Protein AF-A0A535CRV7-F1 (afdb_monomer_lite)

Secondary structure (DSSP, 8-state):
-PPEEE--HHHHHHHHHTT-TTHHHHH-SEEE--HHHHHHHHTS-TT-HHHHHHHTT-SB-S-----

Structure (mmCIF, N/CA/C/O backbone):
data_AF-A0A535CRV7-F1
#
_entry.id   AF-A0A535CRV7-F1
#
loop_
_atom_site.group_PDB
_atom_site.id
_atom_site.type_symbol
_atom_site.label_atom_id
_atom_site.label_alt_id
_atom_site.label_comp_id
_atom_site.label_asym_id
_atom_site.label_entity_id
_atom_site.label_seq_id
_atom_site.pdbx_PDB_ins_code
_atom_site.Cartn_x
_atom_site.Cartn_y
_atom_site.Cartn_z
_atom_site.occupancy
_atom_site.B_iso_or_equiv
_atom_site.auth_seq_id
_atom_site.auth_comp_id
_atom_site.auth_asym_id
_atom_site.auth_atom_id
_atom_site.pdbx_PDB_model_num
ATOM 1 N N . MET A 1 1 ? -14.324 12.073 16.082 1.00 52.97 1 MET A N 1
ATOM 2 C CA . MET A 1 1 ? -14.369 12.320 14.626 1.00 52.97 1 MET A CA 1
ATOM 3 C C . MET A 1 1 ? -13.267 11.476 14.025 1.00 52.97 1 MET A C 1
ATOM 5 O O . MET A 1 1 ? -12.142 11.638 14.467 1.00 52.97 1 MET A O 1
ATOM 9 N N . ALA A 1 2 ? -13.575 10.526 13.145 1.00 66.00 2 ALA A N 1
ATOM 10 C CA . ALA A 1 2 ? -12.534 9.731 12.501 1.00 66.00 2 ALA A CA 1
ATOM 11 C C . ALA A 1 2 ? -12.135 10.439 11.196 1.00 66.00 2 ALA A C 1
ATOM 13 O O . ALA A 1 2 ? -12.977 10.673 10.326 1.00 66.00 2 ALA A O 1
ATOM 14 N N . GLU A 1 3 ? -10.882 10.881 11.134 1.00 88.31 3 GLU A N 1
ATOM 15 C CA . GLU A 1 3 ? -10.365 11.779 10.099 1.00 88.31 3 GLU A CA 1
ATOM 16 C C . GLU A 1 3 ? -10.068 11.032 8.794 1.00 88.31 3 GLU A C 1
ATOM 18 O O . GLU A 1 3 ? -9.859 9.818 8.789 1.00 88.31 3 GLU A O 1
ATOM 23 N N . THR A 1 4 ? -10.052 11.767 7.682 1.00 90.75 4 THR A N 1
ATOM 24 C CA . THR A 1 4 ? -9.526 11.273 6.406 1.00 90.75 4 THR A CA 1
ATOM 25 C C . THR A 1 4 ? -8.032 11.544 6.367 1.00 90.75 4 THR A C 1
ATOM 27 O O . THR A 1 4 ? -7.611 12.694 6.493 1.00 90.75 4 THR A O 1
ATOM 30 N N . TRP A 1 5 ? -7.227 10.506 6.172 1.00 93.19 5 TRP A N 1
ATOM 31 C CA . TRP A 1 5 ? -5.778 10.639 6.101 1.00 93.19 5 TRP A CA 1
ATOM 32 C C . TRP A 1 5 ? -5.316 10.776 4.655 1.00 93.19 5 TRP A C 1
ATOM 34 O O . TRP A 1 5 ? -5.598 9.924 3.813 1.00 93.19 5 TRP A O 1
ATOM 44 N N . VAL A 1 6 ? -4.565 11.841 4.382 1.00 92.62 6 VAL A N 1
ATOM 45 C CA . VAL A 1 6 ? -3.727 11.944 3.185 1.00 92.62 6 VAL A CA 1
ATOM 46 C C . VAL A 1 6 ? -2.347 11.430 3.570 1.00 92.62 6 VAL A C 1
ATOM 48 O O . VAL A 1 6 ? -1.702 11.973 4.466 1.00 92.62 6 VAL A O 1
ATOM 51 N N . VAL A 1 7 ? -1.919 10.349 2.934 1.00 92.19 7 VAL A N 1
ATOM 52 C CA . VAL A 1 7 ? -0.743 9.577 3.356 1.00 92.19 7 VAL A CA 1
ATOM 53 C C . VAL A 1 7 ? 0.453 9.825 2.442 1.00 92.19 7 VAL A C 1
ATOM 55 O O . VAL A 1 7 ? 0.293 10.112 1.259 1.00 92.19 7 VAL A O 1
ATOM 58 N N . ASN A 1 8 ? 1.656 9.700 3.000 1.00 95.62 8 ASN A N 1
ATOM 59 C CA . ASN A 1 8 ? 2.920 9.717 2.260 1.00 95.62 8 ASN A CA 1
ATOM 60 C C . ASN A 1 8 ? 3.410 8.272 2.027 1.00 95.62 8 ASN A C 1
ATOM 62 O O . ASN A 1 8 ? 3.001 7.362 2.750 1.00 95.62 8 ASN A O 1
ATOM 66 N N . ALA A 1 9 ? 4.296 8.048 1.057 1.00 95.62 9 ALA A N 1
ATOM 67 C CA . ALA A 1 9 ? 4.822 6.726 0.727 1.00 95.62 9 ALA A CA 1
ATOM 68 C C . ALA A 1 9 ? 5.675 6.156 1.862 1.00 95.62 9 ALA A C 1
ATOM 70 O O . ALA A 1 9 ? 5.443 5.033 2.307 1.00 95.62 9 ALA A O 1
ATOM 71 N N . SER A 1 10 ? 6.632 6.933 2.380 1.00 96.31 10 SER A N 1
ATOM 72 C CA . SER A 1 10 ? 7.622 6.399 3.323 1.00 96.31 10 SER A CA 1
ATOM 73 C C . SER A 1 10 ? 7.018 5.819 4.613 1.00 96.31 10 SER A C 1
ATOM 75 O O . SER A 1 10 ? 7.411 4.707 4.978 1.00 96.31 10 SER A O 1
ATOM 77 N N . PRO A 1 11 ? 6.014 6.435 5.278 1.00 94.31 11 PRO A N 1
ATOM 78 C CA . PRO A 1 11 ? 5.382 5.816 6.441 1.00 94.31 11 PRO A CA 1
ATOM 79 C C . PRO A 1 11 ? 4.581 4.560 6.075 1.00 94.31 11 PRO A C 1
ATOM 81 O O . PRO A 1 11 ? 4.554 3.609 6.855 1.00 94.31 11 PRO A O 1
ATOM 84 N N . LEU A 1 12 ? 3.967 4.514 4.886 1.00 94.56 12 LEU A N 1
ATOM 85 C CA . LEU A 1 12 ? 3.245 3.327 4.423 1.00 94.56 12 LEU A CA 1
ATOM 86 C C . LEU A 1 12 ? 4.174 2.160 4.128 1.00 94.56 12 LEU A C 1
ATOM 88 O O . LEU A 1 12 ? 3.867 1.042 4.531 1.00 94.56 12 LEU A O 1
ATOM 92 N N . ILE A 1 13 ? 5.319 2.412 3.496 1.00 96.62 13 ILE A N 1
ATOM 93 C CA . ILE A 1 13 ? 6.342 1.389 3.248 1.00 96.62 13 ILE A CA 1
ATOM 94 C C . ILE A 1 13 ? 6.788 0.768 4.574 1.00 96.62 13 ILE A C 1
ATOM 96 O O . ILE A 1 13 ? 6.851 -0.457 4.698 1.00 96.62 13 IL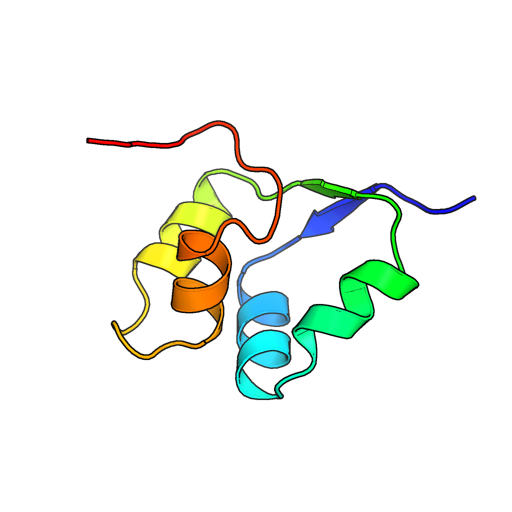E A O 1
ATOM 100 N N . VAL A 1 14 ? 7.045 1.597 5.590 1.00 97.50 14 VAL A N 1
ATOM 101 C CA . VAL A 1 14 ? 7.438 1.124 6.926 1.00 97.50 14 VAL A CA 1
ATOM 102 C C . VAL A 1 14 ? 6.326 0.296 7.574 1.00 97.50 14 VAL A C 1
ATOM 104 O O . VAL A 1 14 ? 6.587 -0.814 8.040 1.00 97.50 14 VAL A O 1
ATOM 107 N N . LEU A 1 15 ? 5.084 0.787 7.577 1.00 96.12 15 LEU A N 1
ATOM 108 C CA . LEU A 1 15 ? 3.949 0.062 8.159 1.00 96.12 15 LEU A CA 1
ATOM 109 C C . LEU A 1 15 ? 3.670 -1.256 7.433 1.00 96.12 15 LEU A C 1
ATOM 111 O O . LEU A 1 15 ? 3.380 -2.257 8.085 1.00 96.12 15 LEU A O 1
ATOM 115 N N . ALA A 1 16 ? 3.784 -1.281 6.107 1.00 96.44 16 ALA A N 1
ATOM 116 C CA . ALA A 1 16 ? 3.575 -2.478 5.307 1.00 96.44 16 ALA A CA 1
ATOM 117 C C . ALA A 1 16 ? 4.621 -3.546 5.619 1.00 96.44 16 ALA A C 1
ATOM 119 O O . ALA A 1 16 ? 4.271 -4.687 5.917 1.00 96.44 16 ALA A O 1
ATOM 120 N N . LYS A 1 17 ? 5.900 -3.154 5.645 1.00 97.12 17 LYS A N 1
ATOM 121 C CA . LYS A 1 17 ? 7.017 -4.042 5.997 1.00 97.12 17 LYS A CA 1
ATOM 122 C C . LYS A 1 17 ? 6.933 -4.552 7.430 1.00 97.12 17 LYS A C 1
ATOM 124 O O . LYS A 1 17 ? 7.311 -5.686 7.696 1.00 97.12 17 LYS A O 1
ATOM 129 N N . ALA A 1 18 ? 6.389 -3.749 8.340 1.00 97.75 18 ALA A N 1
ATOM 130 C CA . ALA A 1 18 ? 6.126 -4.159 9.715 1.00 97.75 18 ALA A CA 1
ATOM 131 C C . ALA A 1 18 ? 4.862 -5.034 9.876 1.00 97.75 18 ALA A C 1
ATOM 133 O O . ALA A 1 18 ? 4.574 -5.467 10.993 1.00 97.75 18 ALA A O 1
ATOM 134 N N . GLY A 1 19 ? 4.075 -5.265 8.816 1.00 96.31 19 GLY A N 1
ATOM 135 C CA . GLY A 1 19 ? 2.791 -5.975 8.899 1.00 96.31 19 GLY A CA 1
ATOM 136 C C . GLY A 1 19 ? 1.709 -5.201 9.665 1.00 96.31 19 GLY A C 1
ATOM 137 O O . GLY A 1 19 ? 0.800 -5.792 10.242 1.00 96.31 19 GLY A O 1
ATOM 138 N N . ARG A 1 20 ? 1.820 -3.869 9.718 1.00 96.12 20 ARG A N 1
ATOM 139 C CA . ARG A 1 20 ? 0.985 -2.961 10.524 1.00 96.12 20 ARG A CA 1
ATOM 140 C C . ARG A 1 20 ? 0.089 -2.033 9.705 1.00 96.12 20 ARG A C 1
ATOM 142 O O . ARG A 1 20 ? -0.561 -1.172 10.288 1.00 96.12 20 ARG A O 1
ATOM 149 N N . LEU A 1 21 ? -0.010 -2.223 8.386 1.00 93.12 21 LEU A N 1
ATOM 150 C CA . LEU A 1 21 ? -0.947 -1.477 7.528 1.00 93.12 21 LEU A CA 1
ATOM 151 C C . LEU A 1 21 ? -2.389 -1.497 8.063 1.00 93.12 21 LEU A C 1
ATOM 153 O O . LEU A 1 21 ? -3.081 -0.488 7.968 1.00 93.12 21 LEU A O 1
ATOM 157 N N . GLY A 1 22 ? -2.819 -2.602 8.685 1.00 90.62 22 GLY A N 1
ATOM 158 C CA . GLY A 1 22 ? -4.158 -2.745 9.269 1.00 90.62 22 GLY A CA 1
ATOM 159 C C . GLY A 1 22 ? -4.507 -1.707 10.342 1.00 90.62 22 GLY A C 1
ATOM 160 O O . GLY A 1 22 ? -5.674 -1.352 10.456 1.00 90.62 22 GLY A O 1
ATOM 161 N N . LEU A 1 23 ? -3.515 -1.1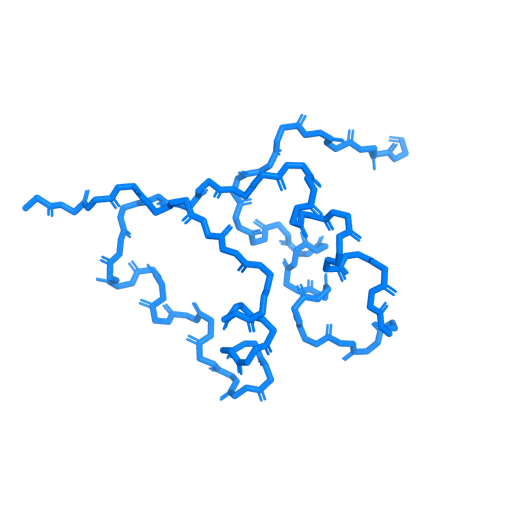34 11.042 1.00 90.75 23 LEU A N 1
ATOM 162 C CA . LEU A 1 23 ? -3.747 -0.077 12.041 1.00 90.75 23 LEU A CA 1
ATOM 163 C C . LEU A 1 23 ? -4.458 1.139 11.444 1.00 90.75 23 LEU A C 1
ATOM 165 O O . LEU A 1 23 ? -5.172 1.850 12.140 1.00 90.75 23 LEU A O 1
ATOM 169 N N . THR A 1 24 ? -4.274 1.386 10.148 1.00 89.62 24 THR A N 1
ATOM 170 C CA . THR A 1 24 ? -4.937 2.505 9.480 1.00 89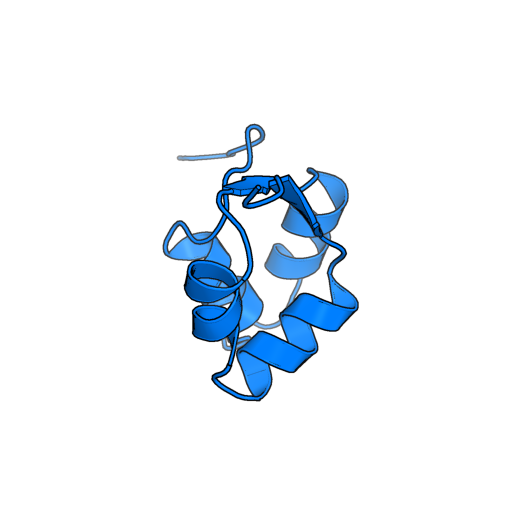.62 24 THR A CA 1
ATOM 171 C C . THR A 1 24 ? -6.460 2.377 9.466 1.00 89.62 24 THR A C 1
ATOM 173 O O . THR A 1 24 ? -7.132 3.396 9.576 1.00 89.62 24 THR A O 1
ATOM 176 N N . GLY A 1 25 ? -7.006 1.157 9.413 1.00 86.56 25 GLY A N 1
ATOM 177 C CA . GLY A 1 25 ? -8.454 0.928 9.465 1.00 86.56 25 GLY A CA 1
ATOM 178 C C . GLY A 1 25 ? -9.074 1.252 10.826 1.00 86.56 25 GLY A C 1
ATOM 179 O O . GLY A 1 25 ? -10.238 1.632 10.888 1.00 86.56 25 GLY A O 1
ATOM 180 N N . ASP A 1 26 ? -8.286 1.162 11.900 1.00 89.19 26 ASP A N 1
ATOM 181 C CA . ASP A 1 26 ? -8.732 1.485 13.260 1.00 89.19 26 ASP A CA 1
ATOM 182 C C . ASP A 1 26 ? -8.556 2.978 13.593 1.00 89.19 26 ASP A C 1
ATOM 184 O O . ASP A 1 26 ? -9.244 3.517 14.460 1.00 89.19 26 ASP A O 1
ATOM 188 N N . LEU A 1 27 ? -7.612 3.652 12.925 1.00 90.06 27 LEU A N 1
ATOM 189 C CA . LEU A 1 27 ? -7.176 5.013 13.263 1.00 90.06 27 LEU A CA 1
ATOM 190 C C . LEU A 1 27 ? -7.804 6.111 12.391 1.00 90.06 27 LEU A C 1
ATOM 192 O O . LEU A 1 27 ? -7.800 7.276 12.795 1.00 90.06 27 LEU A O 1
ATOM 196 N N . CYS A 1 28 ? -8.336 5.777 11.212 1.00 90.56 28 CYS A N 1
ATOM 197 C CA . CYS A 1 28 ? -8.924 6.753 10.293 1.00 90.56 28 CYS A CA 1
ATOM 198 C C . CYS A 1 28 ? -10.160 6.196 9.573 1.00 90.56 28 CYS A C 1
ATOM 200 O O . CYS A 1 28 ? -10.296 4.990 9.392 1.00 90.56 28 CYS A O 1
ATOM 202 N N . SER A 1 29 ? -11.070 7.079 9.145 1.00 89.12 29 SER A N 1
ATOM 203 C CA . SER A 1 29 ? -12.273 6.659 8.399 1.00 89.12 29 SER A CA 1
ATOM 204 C C . SER A 1 29 ? -11.971 6.330 6.942 1.00 89.12 29 SER A C 1
ATOM 206 O O . SER A 1 29 ? -12.706 5.583 6.300 1.00 89.12 29 SER A O 1
ATOM 208 N N . ALA A 1 30 ? -10.954 6.985 6.383 1.00 89.44 30 ALA A N 1
ATOM 209 C CA . ALA A 1 30 ? -10.641 6.920 4.970 1.00 89.44 30 ALA A CA 1
ATOM 210 C C . ALA A 1 30 ? -9.171 7.251 4.733 1.00 89.44 30 ALA A C 1
ATOM 212 O O . ALA A 1 30 ? -8.616 8.156 5.359 1.00 89.44 30 ALA A O 1
ATOM 213 N N . ILE A 1 31 ? -8.582 6.563 3.758 1.00 91.50 31 ILE A N 1
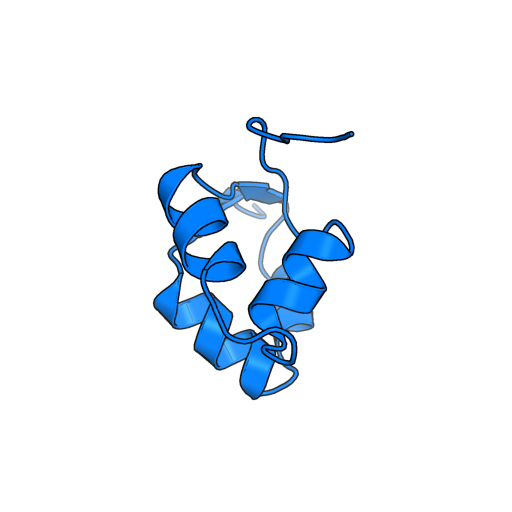ATOM 214 C CA . ILE A 1 31 ? -7.257 6.875 3.233 1.00 91.50 31 ILE A CA 1
ATOM 215 C C . ILE A 1 31 ? -7.386 7.388 1.812 1.00 91.50 31 ILE A C 1
ATOM 217 O O . ILE A 1 31 ? -7.917 6.706 0.930 1.00 91.50 31 ILE A O 1
ATOM 221 N N . LEU A 1 32 ? -6.842 8.581 1.602 1.00 91.50 32 LEU A N 1
ATOM 222 C CA . LEU A 1 32 ? -6.600 9.148 0.289 1.00 91.50 32 LEU A CA 1
ATOM 223 C C . LEU A 1 32 ? -5.140 8.918 -0.067 1.00 91.50 32 LEU A C 1
ATOM 225 O O . LEU A 1 32 ? -4.245 9.403 0.628 1.00 91.50 32 LEU A O 1
ATOM 229 N N . LEU A 1 33 ? -4.921 8.188 -1.156 1.00 92.44 33 LEU A N 1
ATOM 230 C CA . LEU A 1 33 ? -3.601 7.902 -1.698 1.00 92.44 33 LEU A CA 1
ATOM 231 C C . LEU A 1 33 ? -3.348 8.836 -2.895 1.00 92.44 33 LEU A C 1
ATOM 233 O O . LEU A 1 33 ? -3.967 8.641 -3.945 1.00 92.44 33 LEU A O 1
ATOM 237 N N . PRO A 1 34 ? -2.492 9.871 -2.763 1.00 93.38 34 PRO A N 1
ATOM 238 C CA . PRO A 1 34 ? -2.158 10.752 -3.881 1.00 93.38 34 PRO A CA 1
ATOM 239 C C . PRO A 1 34 ? -1.481 9.995 -5.029 1.00 93.38 34 PRO A C 1
ATOM 241 O O . PRO A 1 34 ? -0.727 9.055 -4.783 1.00 93.38 34 PRO A O 1
ATOM 244 N N . ASP A 1 35 ? -1.659 10.459 -6.269 1.00 91.88 35 ASP A N 1
ATOM 245 C CA . ASP A 1 35 ? -1.097 9.803 -7.464 1.00 91.88 35 ASP A CA 1
ATOM 246 C C . ASP A 1 35 ? 0.422 9.608 -7.383 1.00 91.88 35 ASP A C 1
ATOM 248 O O . ASP A 1 35 ? 0.938 8.538 -7.691 1.00 91.88 35 ASP A O 1
ATOM 252 N N . ALA A 1 36 ? 1.148 10.627 -6.916 1.00 93.12 36 ALA A N 1
ATOM 253 C CA . ALA A 1 36 ? 2.598 10.547 -6.751 1.00 93.12 36 ALA A CA 1
ATOM 254 C C . ALA A 1 36 ? 3.009 9.454 -5.750 1.00 93.12 36 ALA A C 1
ATOM 256 O O . ALA A 1 36 ? 3.986 8.745 -5.975 1.00 93.12 36 ALA A O 1
ATOM 257 N N . VAL A 1 37 ? 2.230 9.284 -4.679 1.00 95.31 37 VAL A N 1
ATOM 258 C CA . VAL A 1 37 ? 2.470 8.260 -3.659 1.00 95.31 37 VAL A CA 1
ATOM 259 C C . VAL A 1 37 ? 2.155 6.878 -4.222 1.00 95.31 37 VAL A C 1
ATOM 261 O O . VAL A 1 37 ? 2.952 5.963 -4.051 1.00 95.31 37 VAL A O 1
ATOM 264 N N . ALA A 1 38 ? 1.044 6.723 -4.949 1.00 93.81 38 ALA A N 1
ATOM 265 C CA . ALA A 1 38 ? 0.720 5.472 -5.630 1.00 93.81 38 ALA A CA 1
ATOM 266 C C . ALA A 1 38 ? 1.843 5.052 -6.595 1.00 93.81 38 ALA A C 1
ATOM 268 O O . ALA A 1 38 ? 2.288 3.906 -6.550 1.00 93.81 38 ALA A O 1
ATOM 269 N N . HIS A 1 39 ? 2.362 5.978 -7.408 1.00 94.12 39 HIS A N 1
ATOM 270 C CA . HIS A 1 39 ? 3.486 5.703 -8.306 1.00 94.12 39 HIS A CA 1
ATOM 271 C C . HIS A 1 39 ? 4.761 5.289 -7.565 1.00 94.12 39 HIS A C 1
ATOM 273 O O . HIS A 1 39 ? 5.422 4.345 -7.993 1.00 94.12 39 HIS A O 1
ATOM 279 N N . GLU A 1 40 ? 5.098 5.947 -6.454 1.00 95.94 40 GLU A N 1
ATOM 280 C CA . GLU A 1 40 ? 6.268 5.582 -5.647 1.00 95.94 40 GLU A CA 1
ATOM 281 C C . GLU A 1 40 ? 6.139 4.164 -5.073 1.00 95.94 40 GLU A C 1
ATOM 283 O O . GLU A 1 40 ? 7.070 3.365 -5.177 1.00 95.94 40 GLU A O 1
ATOM 288 N N . LEU A 1 41 ? 4.964 3.814 -4.537 1.00 95.06 41 LEU A N 1
ATOM 289 C CA . LEU A 1 41 ? 4.698 2.472 -4.014 1.00 95.06 41 LEU A CA 1
ATOM 290 C C . LEU A 1 41 ? 4.739 1.410 -5.125 1.00 95.06 41 LEU A C 1
ATOM 292 O O . LEU A 1 41 ? 5.315 0.340 -4.936 1.00 95.06 41 LEU A O 1
ATOM 296 N N . LEU A 1 42 ? 4.172 1.705 -6.298 1.00 95.00 42 LEU A N 1
ATOM 297 C CA . LEU A 1 42 ? 4.159 0.793 -7.448 1.00 95.00 42 LEU A CA 1
ATOM 298 C C . LEU A 1 42 ? 5.545 0.603 -8.087 1.00 95.00 42 LEU A C 1
ATOM 300 O O . LEU A 1 42 ? 5.811 -0.465 -8.643 1.00 95.00 42 LEU A O 1
ATOM 304 N N . ALA A 1 43 ? 6.432 1.596 -7.980 1.00 95.94 43 ALA A N 1
ATOM 305 C CA . ALA A 1 43 ? 7.822 1.511 -8.430 1.00 95.94 43 ALA A CA 1
ATOM 306 C C . ALA A 1 43 ? 8.710 0.647 -7.512 1.00 95.94 43 ALA A C 1
ATOM 308 O O . ALA A 1 43 ? 9.836 0.311 -7.889 1.00 95.94 43 ALA A O 1
ATOM 309 N N . GLY A 1 44 ? 8.219 0.270 -6.326 1.00 94.44 44 GLY A N 1
ATOM 310 C CA . GLY A 1 44 ? 8.919 -0.623 -5.406 1.00 94.44 44 GLY A CA 1
ATOM 311 C C . GLY A 1 44 ? 9.125 -2.047 -5.961 1.00 94.44 44 GLY A C 1
ATOM 312 O O . GLY A 1 44 ? 8.498 -2.432 -6.956 1.00 94.44 44 GLY A O 1
ATOM 313 N N . PRO A 1 45 ? 9.990 -2.860 -5.320 1.00 96.62 45 PRO A N 1
ATOM 314 C CA . PRO A 1 45 ? 10.197 -4.269 -5.668 1.00 96.62 45 PRO A CA 1
ATO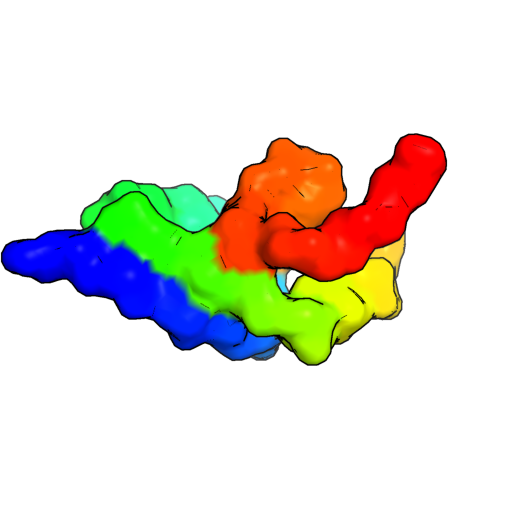M 315 C C . PRO A 1 45 ? 8.887 -5.061 -5.777 1.00 96.62 45 PRO A C 1
ATOM 317 O O . PRO A 1 45 ? 7.912 -4.751 -5.097 1.00 96.62 45 PRO A O 1
ATOM 320 N N . ALA A 1 46 ? 8.853 -6.093 -6.626 1.00 96.62 46 ALA A N 1
ATOM 321 C CA . ALA A 1 46 ? 7.639 -6.882 -6.871 1.00 96.62 46 ALA A CA 1
ATOM 322 C C . ALA A 1 46 ? 7.101 -7.594 -5.613 1.00 96.62 46 ALA A C 1
ATOM 324 O O . ALA A 1 46 ? 5.912 -7.891 -5.539 1.00 96.62 46 ALA A O 1
ATOM 325 N N . ASP A 1 47 ? 7.973 -7.843 -4.640 1.00 96.62 47 ASP A N 1
ATOM 326 C CA . ASP A 1 47 ? 7.694 -8.448 -3.341 1.00 96.62 47 ASP A CA 1
ATOM 327 C C . ASP A 1 47 ? 7.546 -7.418 -2.205 1.00 96.62 47 ASP A C 1
ATOM 329 O O . ASP A 1 47 ? 7.372 -7.806 -1.049 1.00 96.62 47 ASP A O 1
ATOM 333 N N . ASP A 1 48 ? 7.586 -6.110 -2.499 1.00 97.19 48 ASP A N 1
ATOM 334 C CA . ASP A 1 48 ? 7.399 -5.084 -1.474 1.00 97.19 48 ASP A CA 1
ATOM 335 C C . ASP A 1 48 ? 5.959 -5.134 -0.923 1.00 97.19 48 ASP A C 1
ATOM 337 O O . ASP A 1 48 ? 4.994 -4.996 -1.687 1.00 97.19 48 ASP A O 1
ATOM 341 N N . PRO A 1 49 ? 5.771 -5.291 0.401 1.00 97.62 49 PRO A N 1
ATOM 342 C CA . PRO A 1 49 ? 4.439 -5.391 0.989 1.00 97.62 49 PRO A CA 1
ATOM 343 C C . PRO A 1 49 ? 3.542 -4.178 0.716 1.00 97.62 49 PRO A C 1
ATOM 345 O O . PRO A 1 49 ? 2.326 -4.338 0.611 1.00 97.62 49 PRO A O 1
ATOM 348 N N . ALA A 1 50 ? 4.104 -2.971 0.586 1.00 96.38 50 ALA A N 1
ATOM 349 C CA . ALA A 1 50 ? 3.311 -1.777 0.301 1.00 96.38 50 ALA A CA 1
ATOM 350 C C . ALA A 1 50 ? 2.802 -1.780 -1.143 1.00 96.38 50 ALA A C 1
ATOM 352 O O . ALA A 1 50 ? 1.641 -1.450 -1.387 1.00 96.38 50 ALA A O 1
ATOM 353 N N . ARG A 1 51 ? 3.637 -2.229 -2.090 1.00 96.56 51 ARG A N 1
ATOM 354 C CA . ARG A 1 51 ? 3.229 -2.435 -3.484 1.00 96.56 51 ARG A CA 1
ATOM 355 C C . ARG A 1 51 ? 2.106 -3.462 -3.579 1.00 96.56 51 ARG A C 1
ATOM 357 O O . ARG A 1 51 ? 1.091 -3.201 -4.221 1.00 96.56 51 ARG A O 1
ATOM 364 N N . LEU A 1 52 ? 2.279 -4.616 -2.934 1.00 96.81 52 LEU A N 1
ATOM 365 C CA . LEU A 1 52 ? 1.277 -5.685 -2.940 1.00 96.81 52 LEU A CA 1
ATOM 366 C C . LEU A 1 52 ? -0.049 -5.221 -2.328 1.00 96.81 52 LEU A C 1
ATOM 368 O O . LEU A 1 52 ? -1.105 -5.536 -2.871 1.00 96.81 52 LEU A O 1
ATOM 372 N N . ALA A 1 53 ? -0.008 -4.428 -1.254 1.00 94.19 53 ALA A N 1
ATOM 373 C CA . ALA A 1 53 ? -1.208 -3.860 -0.648 1.00 94.19 53 ALA A CA 1
ATOM 374 C C . ALA A 1 53 ? -1.963 -2.938 -1.617 1.00 94.19 53 ALA A C 1
ATOM 376 O O . ALA A 1 53 ? -3.172 -3.097 -1.787 1.00 94.19 53 ALA A O 1
ATOM 377 N N . VAL A 1 54 ? -1.266 -2.015 -2.291 1.00 92.75 54 VAL A N 1
ATOM 378 C CA . VAL A 1 54 ? -1.889 -1.117 -3.282 1.00 92.75 54 VAL A CA 1
ATOM 379 C C . VAL A 1 54 ? -2.489 -1.912 -4.446 1.00 92.75 54 VAL A C 1
ATOM 381 O O . VAL A 1 54 ? -3.629 -1.661 -4.828 1.00 92.75 54 VAL A O 1
ATOM 384 N N . LEU A 1 55 ? -1.778 -2.920 -4.967 1.00 92.44 55 LEU A N 1
ATOM 385 C CA . LEU A 1 55 ? -2.295 -3.800 -6.026 1.00 92.44 55 LEU A CA 1
ATOM 386 C C . LEU A 1 55 ? -3.514 -4.625 -5.580 1.00 92.44 55 LEU A C 1
ATOM 388 O O . LEU A 1 55 ? -4.381 -4.925 -6.397 1.00 92.44 55 LEU A O 1
ATOM 392 N N . ALA A 1 56 ? -3.602 -4.963 -4.293 1.00 92.25 56 ALA A N 1
ATOM 393 C CA . ALA A 1 56 ? -4.752 -5.637 -3.693 1.00 92.25 56 ALA A CA 1
ATOM 394 C C . ALA A 1 56 ? -5.927 -4.689 -3.372 1.00 92.25 56 ALA A C 1
ATOM 396 O O . ALA A 1 56 ? -6.936 -5.137 -2.827 1.00 92.25 56 ALA A O 1
ATOM 397 N N . GLY A 1 57 ? -5.818 -3.395 -3.701 1.00 89.12 57 GLY A N 1
ATOM 398 C CA . GLY A 1 57 ? -6.879 -2.404 -3.508 1.00 89.12 57 GLY A CA 1
ATOM 399 C C . GLY A 1 57 ? -6.845 -1.679 -2.161 1.00 89.12 57 GLY A C 1
ATOM 400 O O . GLY A 1 57 ? -7.854 -1.110 -1.746 1.00 89.12 57 GLY A O 1
ATOM 401 N N . TRP A 1 58 ? -5.714 -1.696 -1.452 1.00 90.56 58 TRP A N 1
ATOM 402 C CA . TRP A 1 58 ? -5.554 -0.900 -0.238 1.00 90.56 58 TRP A CA 1
ATOM 403 C C . TRP A 1 58 ? -5.461 0.600 -0.570 1.00 90.56 58 TRP A C 1
ATOM 405 O O . TRP A 1 58 ? -4.637 1.018 -1.384 1.00 90.56 58 TRP A O 1
ATOM 415 N N . GLY A 1 59 ? -6.271 1.413 0.116 1.00 83.06 59 GLY A N 1
ATOM 416 C CA . GLY A 1 59 ? -6.357 2.862 -0.090 1.00 83.06 59 GLY A CA 1
ATOM 417 C C . GLY A 1 59 ? -7.197 3.256 -1.311 1.00 83.06 59 GLY A C 1
ATOM 418 O O . GLY A 1 59 ? -7.319 2.513 -2.280 1.00 83.06 59 GLY A O 1
ATOM 419 N N . SER A 1 60 ? -7.800 4.447 -1.275 1.00 78.00 60 SER A N 1
ATOM 420 C CA . SER A 1 60 ? -8.532 4.981 -2.427 1.00 78.00 60 SER A CA 1
ATOM 421 C C . SER A 1 60 ? -7.607 5.865 -3.261 1.00 78.00 60 SER A C 1
ATOM 423 O O . SER A 1 60 ? -7.231 6.958 -2.832 1.00 78.00 60 SER A O 1
ATOM 425 N N . TRP A 1 61 ? -7.291 5.414 -4.473 1.00 73.25 61 TRP A N 1
ATOM 426 C CA . TRP A 1 61 ? -6.554 6.161 -5.491 1.00 73.25 61 TRP A CA 1
ATOM 427 C C . TRP A 1 61 ? -7.398 6.267 -6.766 1.00 73.25 61 TRP A C 1
ATOM 429 O O . TRP A 1 61 ? -8.010 5.291 -7.192 1.00 73.25 61 TRP A O 1
ATOM 439 N N . ARG A 1 62 ? -7.469 7.461 -7.368 1.00 59.31 62 ARG A N 1
ATOM 440 C CA . ARG A 1 62 ? -8.292 7.719 -8.567 1.00 59.31 62 ARG A CA 1
ATOM 441 C C . ARG A 1 62 ? -7.561 7.500 -9.895 1.00 59.31 62 ARG A C 1
ATOM 443 O O . ARG A 1 62 ? -8.218 7.514 -10.929 1.00 59.31 62 ARG A O 1
ATOM 450 N N . GLY A 1 63 ? -6.245 7.309 -9.884 1.00 57.84 63 GLY A N 1
ATOM 451 C CA . GLY A 1 63 ? -5.423 7.297 -11.098 1.00 57.84 63 GLY A CA 1
ATOM 452 C C . GLY A 1 63 ? -5.205 5.929 -11.743 1.00 57.84 63 GLY A C 1
ATOM 453 O O . GLY A 1 63 ? -4.292 5.810 -12.553 1.00 57.84 63 GLY A O 1
ATOM 454 N N . GLY A 1 64 ? -5.998 4.910 -11.392 1.00 52.16 64 GLY A N 1
ATOM 455 C CA . GLY A 1 64 ? -5.824 3.547 -11.892 1.00 52.16 64 GLY A CA 1
ATOM 456 C C . GLY A 1 64 ? -5.579 3.485 -13.402 1.00 52.16 64 GLY A C 1
ATOM 457 O O . GLY A 1 64 ? -6.481 3.740 -14.195 1.00 52.16 64 GLY A O 1
ATOM 458 N N . TRP A 1 65 ? -4.368 3.080 -13.785 1.00 36.97 65 TRP A N 1
ATOM 459 C CA . TRP A 1 65 ? -4.153 2.350 -15.027 1.00 36.97 65 TRP A CA 1
ATOM 460 C C . TRP A 1 65 ? -4.531 0.896 -14.722 1.00 36.97 65 TRP A C 1
ATOM 462 O O . TRP A 1 65 ? -3.756 0.155 -14.117 1.00 36.97 65 TRP A O 1
ATOM 472 N N . GLY A 1 66 ? -5.776 0.529 -15.025 1.00 36.38 66 GLY A N 1
ATOM 473 C CA . GLY A 1 66 ? -6.135 -0.877 -15.215 1.00 36.38 66 GLY A CA 1
ATOM 474 C C . GLY A 1 66 ? -5.675 -1.347 -16.601 1.00 36.38 66 GLY A C 1
ATOM 475 O O . GLY A 1 66 ? -5.390 -0.496 -17.449 1.00 36.38 66 GLY A O 1
AT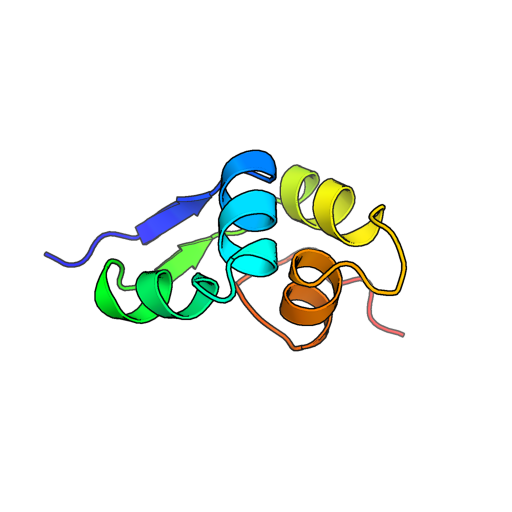OM 476 N N . PRO A 1 67 ? -5.585 -2.664 -16.859 1.00 42.03 67 PRO A N 1
ATOM 477 C CA . PRO A 1 67 ? -5.781 -3.147 -18.223 1.00 42.03 67 PRO A CA 1
ATOM 478 C C . PRO A 1 67 ? -7.172 -2.756 -18.749 1.00 42.03 67 PRO A C 1
ATOM 480 O O . PRO A 1 67 ? -8.113 -2.644 -17.924 1.00 42.03 67 PRO A O 1
#

Sequence (67 aa):
MAETWVVNASPLIVLAKAGRLGLTGDLCSAILLPDAVAHELLAGPADDPARLAVLAGWGSWRGGWGP

Foldseek 3Di:
DFAEDEDAQPVLLVCQVVVNLCVNVVRHPAYAYEPVNLVVLCPDDPPRRSNVCVVVPNHDYDPDPDD

pLDDT: mean 87.82, std 14.81, range [36.38, 97.75]

Radius of gyration: 11.36 Å; chains: 1; bounding box: 25×21×33 Å